Protein AF-A0A7S1QHG5-F1 (afdb_monomer_lite)

Organism: Alexandrium catenella (NCBI:txid2925)

Sequence (176 aa):
MSAEYAVRVNDQLKAVELNLNPLKVGRNPQHGAHMRAFWASTASFFLAFVGWFALAPIAVDVATSIDICENQMYPQAANPTRKAYLKYKTADTKTPYCTYGKDNDDSPTDCKDSTDPSDVALPTYSKYNATILPGCVCTPGTHCSSTIIYSSIGSVAVTIFVRVALGTLLERFGPV

Structure (mmCIF, N/CA/C/O backbone):
data_AF-A0A7S1QHG5-F1
#
_entry.id   AF-A0A7S1QHG5-F1
#
loop_
_atom_site.group_PDB
_atom_site.id
_atom_site.type_symbol
_atom_site.label_atom_id
_atom_site.label_alt_id
_atom_site.label_comp_id
_atom_site.label_asym_id
_atom_site.label_entity_id
_atom_site.label_seq_id
_atom_site.pdbx_PDB_ins_code
_atom_site.Cartn_x
_atom_site.Cartn_y
_atom_site.Cartn_z
_atom_site.occupancy
_atom_site.B_iso_or_equiv
_atom_site.auth_seq_id
_atom_site.auth_comp_id
_atom_site.auth_asym_id
_atom_site.auth_atom_id
_atom_site.pdbx_PDB_model_num
ATOM 1 N N . MET A 1 1 ? 26.955 7.458 -50.448 1.00 35.00 1 MET A N 1
ATOM 2 C CA . MET A 1 1 ? 26.104 6.608 -49.592 1.00 35.00 1 MET A CA 1
ATOM 3 C C . MET A 1 1 ? 25.104 7.551 -48.933 1.00 35.00 1 MET A C 1
ATOM 5 O O . MET A 1 1 ? 25.478 8.241 -47.997 1.00 35.00 1 MET A O 1
ATOM 9 N N . SER A 1 2 ? 23.924 7.742 -49.536 1.00 38.72 2 SER A N 1
ATOM 10 C CA . SER A 1 2 ? 22.917 8.675 -49.001 1.00 38.72 2 SER A CA 1
ATOM 11 C C . SER A 1 2 ? 22.367 8.114 -47.697 1.00 38.72 2 SER A C 1
ATOM 13 O O . SER A 1 2 ? 21.900 6.980 -47.683 1.00 38.72 2 SER A O 1
ATOM 15 N N . ALA A 1 3 ? 22.450 8.888 -46.617 1.00 52.03 3 ALA A N 1
ATOM 16 C CA . ALA A 1 3 ? 21.849 8.528 -45.341 1.00 52.03 3 ALA A CA 1
ATOM 17 C C . ALA A 1 3 ? 20.318 8.569 -45.484 1.00 52.03 3 ALA A C 1
ATOM 19 O O . ALA A 1 3 ? 19.730 9.638 -45.644 1.00 52.03 3 ALA A O 1
ATOM 20 N N . GLU A 1 4 ? 19.684 7.399 -45.492 1.00 62.25 4 GLU A N 1
ATOM 21 C CA . GLU A 1 4 ? 18.230 7.265 -45.559 1.00 62.25 4 GLU A CA 1
ATOM 22 C C . GLU A 1 4 ? 17.631 7.598 -44.186 1.00 62.25 4 GLU A C 1
ATOM 24 O O . GLU A 1 4 ? 17.732 6.823 -43.241 1.00 62.25 4 GLU A O 1
ATOM 29 N N . TYR A 1 5 ? 17.039 8.782 -44.048 1.00 61.94 5 TYR A N 1
ATOM 30 C CA . TYR A 1 5 ? 16.395 9.210 -42.809 1.00 61.94 5 TYR A CA 1
ATOM 31 C C . TYR A 1 5 ? 14.967 8.646 -42.703 1.00 61.94 5 TYR A C 1
ATOM 33 O O . TYR A 1 5 ? 14.213 8.625 -43.673 1.00 61.94 5 TYR A O 1
ATOM 41 N N . ALA A 1 6 ? 14.555 8.221 -41.503 1.00 61.94 6 ALA A N 1
ATOM 42 C CA . ALA A 1 6 ? 13.218 7.655 -41.270 1.00 61.94 6 ALA A CA 1
ATOM 43 C C . ALA A 1 6 ? 12.083 8.706 -41.241 1.00 61.94 6 ALA A C 1
ATOM 45 O O . ALA A 1 6 ? 10.907 8.343 -41.260 1.00 61.94 6 ALA A O 1
ATOM 46 N N . VAL A 1 7 ? 12.434 9.994 -41.154 1.00 68.56 7 VAL A N 1
ATOM 47 C CA . VAL A 1 7 ? 11.527 11.149 -41.041 1.00 68.56 7 VAL A CA 1
ATOM 48 C C . VAL A 1 7 ? 12.166 12.327 -41.775 1.00 68.56 7 VAL A C 1
ATOM 50 O O . VAL A 1 7 ? 13.366 12.539 -41.614 1.00 68.56 7 VAL A O 1
ATOM 53 N N . ARG A 1 8 ? 11.406 13.093 -42.564 1.00 67.38 8 ARG A N 1
ATOM 54 C CA . ARG A 1 8 ? 11.866 14.289 -43.283 1.00 67.38 8 ARG A CA 1
ATOM 55 C C . ARG A 1 8 ? 12.611 15.215 -42.333 1.00 67.38 8 ARG A C 1
ATOM 57 O O . ARG A 1 8 ? 12.106 15.598 -41.274 1.00 67.38 8 ARG A O 1
ATOM 64 N N . VAL A 1 9 ? 13.805 15.592 -42.764 1.00 72.56 9 VAL A N 1
ATOM 65 C CA . VAL A 1 9 ? 14.680 16.537 -42.077 1.00 72.56 9 VAL A CA 1
ATOM 66 C C . VAL A 1 9 ? 14.787 17.836 -42.873 1.00 72.56 9 VAL A C 1
ATOM 68 O O . VAL A 1 9 ? 14.623 17.835 -44.092 1.00 72.56 9 VAL A O 1
ATOM 71 N N . ASN A 1 10 ? 15.024 18.949 -42.181 1.00 77.44 10 ASN A N 1
ATOM 72 C CA . ASN A 1 10 ? 15.374 20.223 -42.810 1.00 77.44 10 ASN A CA 1
ATOM 73 C C . ASN A 1 10 ? 16.873 20.282 -43.169 1.00 77.44 10 ASN A C 1
ATOM 75 O O . ASN A 1 10 ? 17.640 19.378 -42.835 1.00 77.44 10 ASN A O 1
ATOM 79 N N . ASP A 1 11 ? 17.305 21.396 -43.764 1.00 77.50 11 ASP A N 1
ATOM 80 C CA . ASP A 1 11 ? 18.709 21.646 -44.136 1.00 77.50 11 ASP A CA 1
ATOM 81 C C . ASP A 1 11 ? 19.682 21.657 -42.935 1.00 77.50 11 ASP A C 1
ATOM 83 O O . ASP A 1 11 ? 20.895 21.591 -43.107 1.00 77.50 11 ASP A O 1
ATOM 87 N N . GLN A 1 12 ? 19.160 21.709 -41.703 1.00 73.81 12 GLN A N 1
ATOM 88 C CA . GLN A 1 12 ? 19.917 21.618 -40.448 1.00 73.81 12 GLN A CA 1
ATOM 89 C C . GLN A 1 12 ? 19.860 20.220 -39.805 1.00 73.81 12 GLN A C 1
ATOM 91 O O . GLN A 1 12 ? 20.190 20.084 -38.627 1.00 73.81 12 GLN A O 1
ATOM 96 N N . LEU A 1 13 ? 19.414 19.193 -40.538 1.00 64.50 13 LEU A N 1
ATOM 97 C CA . LEU A 1 13 ? 19.258 17.813 -40.056 1.00 64.50 13 LEU A CA 1
ATOM 98 C C . LEU A 1 13 ? 18.264 17.657 -38.886 1.00 64.50 13 LEU A C 1
ATOM 100 O O . LEU A 1 13 ? 18.315 16.677 -38.144 1.00 64.50 13 LEU A O 1
ATOM 104 N N . LYS A 1 14 ? 17.332 18.601 -38.711 1.00 62.69 14 LYS A N 1
ATOM 105 C CA . LYS A 1 14 ? 16.267 18.518 -37.700 1.00 62.69 14 LYS A CA 1
ATOM 106 C C . LYS A 1 14 ? 15.001 17.925 -38.300 1.00 62.69 14 LYS A C 1
ATOM 108 O O . LYS A 1 14 ? 14.604 18.308 -39.398 1.00 62.69 14 LYS A O 1
ATOM 113 N N . ALA A 1 15 ? 14.346 17.032 -37.561 1.00 66.19 15 ALA A N 1
ATOM 114 C CA . ALA A 1 15 ? 13.070 16.452 -37.965 1.00 66.19 15 ALA A CA 1
ATOM 115 C C . ALA A 1 15 ? 11.990 17.542 -38.095 1.00 66.19 15 ALA A C 1
ATOM 117 O O . ALA A 1 15 ? 11.780 18.326 -37.169 1.00 66.19 15 ALA A O 1
ATOM 118 N N . VAL A 1 16 ? 11.309 17.581 -39.242 1.00 70.81 16 VAL A N 1
ATOM 119 C CA . VAL A 1 16 ? 10.200 18.511 -39.540 1.00 70.81 16 VAL A CA 1
ATOM 120 C C . VAL A 1 16 ? 8.827 17.834 -39.505 1.00 70.81 16 VAL A C 1
ATOM 122 O O . VAL A 1 16 ? 7.810 18.498 -39.681 1.00 70.81 16 VAL A O 1
ATOM 125 N N . GLU A 1 17 ? 8.775 16.528 -39.231 1.00 68.69 17 GLU A N 1
ATOM 126 C CA . GLU A 1 17 ? 7.532 15.768 -39.063 1.00 68.69 17 GLU A CA 1
ATOM 127 C C . GLU A 1 17 ? 7.469 15.128 -37.676 1.00 68.69 17 GLU A C 1
ATOM 129 O O . GLU A 1 17 ? 8.418 14.477 -37.236 1.00 68.69 17 GLU A O 1
ATOM 134 N N . LEU A 1 18 ? 6.317 15.244 -37.012 1.00 59.81 18 LEU A N 1
ATOM 135 C CA . LEU A 1 18 ? 6.022 14.491 -35.796 1.00 59.81 18 LEU A CA 1
ATOM 136 C C . LEU A 1 18 ? 5.211 13.242 -36.164 1.00 59.81 18 LEU A C 1
ATOM 138 O O . LEU A 1 18 ? 3.982 13.264 -36.184 1.00 59.81 18 LEU A O 1
ATOM 142 N N . ASN A 1 19 ? 5.895 12.145 -36.489 1.00 61.47 19 ASN A N 1
ATOM 143 C CA . ASN A 1 19 ? 5.238 10.871 -36.771 1.00 61.47 19 ASN A CA 1
ATOM 144 C C . ASN A 1 19 ? 5.214 9.995 -35.511 1.00 61.47 19 ASN A C 1
ATOM 146 O O . ASN A 1 19 ? 6.220 9.400 -35.136 1.00 61.47 19 ASN A O 1
ATOM 150 N N . LEU A 1 20 ? 4.051 9.919 -34.863 1.00 63.19 20 LEU A N 1
ATOM 151 C CA . LEU A 1 20 ? 3.848 9.162 -33.623 1.00 63.19 20 LEU A CA 1
AT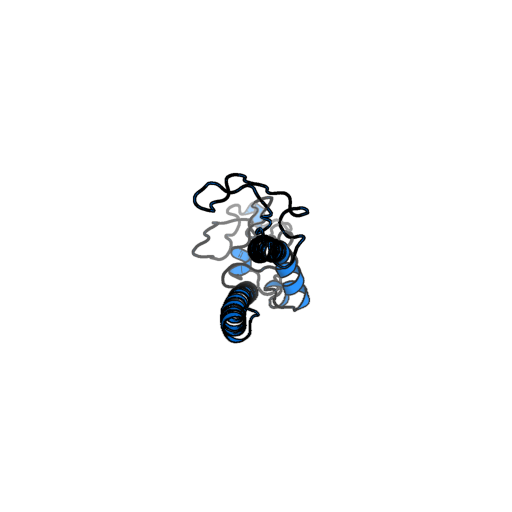OM 152 C C . LEU A 1 20 ? 3.523 7.678 -33.856 1.00 63.19 20 LEU A C 1
ATOM 154 O O . LEU A 1 20 ? 3.238 6.965 -32.900 1.00 63.19 20 LEU A O 1
ATOM 158 N N . ASN A 1 21 ? 3.520 7.191 -35.102 1.00 61.91 21 ASN A N 1
ATOM 159 C CA . ASN A 1 21 ? 3.123 5.815 -35.388 1.00 61.91 21 ASN A CA 1
ATOM 160 C C . ASN A 1 21 ? 4.244 4.818 -34.999 1.00 61.91 21 ASN A C 1
ATOM 162 O O . ASN A 1 21 ? 5.283 4.779 -35.678 1.00 61.91 21 ASN A O 1
ATOM 166 N N . PRO A 1 22 ? 4.040 3.971 -33.968 1.00 56.91 22 PRO A N 1
ATOM 167 C CA . PRO A 1 22 ? 5.075 3.081 -33.431 1.00 56.91 22 PRO A CA 1
ATOM 168 C C . PRO A 1 22 ? 5.526 1.998 -34.426 1.00 56.91 22 PRO A C 1
ATOM 170 O O . PRO A 1 22 ? 6.619 1.455 -34.290 1.00 56.91 22 PRO A O 1
ATOM 173 N N . LEU A 1 23 ? 4.726 1.700 -35.460 1.00 57.84 23 LEU A N 1
ATOM 174 C CA . LEU A 1 23 ? 5.074 0.720 -36.498 1.00 57.84 23 LEU A CA 1
ATOM 175 C C . LEU A 1 23 ? 6.077 1.245 -37.541 1.00 57.84 23 LEU A C 1
ATOM 177 O O . LEU A 1 23 ? 6.742 0.447 -38.203 1.00 57.84 23 LEU A O 1
ATOM 181 N N . LYS A 1 24 ? 6.163 2.568 -37.732 1.00 60.47 24 LYS A N 1
ATOM 182 C CA . LYS A 1 24 ? 7.084 3.198 -38.698 1.00 60.47 24 LYS A CA 1
ATOM 183 C C . LYS A 1 24 ? 8.349 3.710 -38.018 1.00 60.47 24 LYS A C 1
ATOM 185 O O . LYS A 1 24 ? 9.445 3.478 -38.523 1.00 60.47 24 LYS A O 1
ATOM 190 N N . VAL A 1 25 ? 8.213 4.354 -36.860 1.00 55.62 25 VAL A N 1
ATOM 191 C CA . VAL A 1 25 ? 9.333 4.958 -36.132 1.00 55.62 25 VAL A CA 1
ATOM 192 C C . VAL A 1 25 ? 9.779 4.008 -35.016 1.00 55.62 25 VAL A C 1
ATOM 194 O O . VAL A 1 25 ? 9.289 4.056 -33.895 1.00 55.62 25 VAL A O 1
ATOM 197 N N . GLY A 1 26 ? 10.678 3.081 -35.355 1.00 54.34 26 GLY A N 1
ATOM 198 C CA . GLY A 1 26 ? 11.139 2.017 -34.446 1.00 54.34 26 GLY A CA 1
ATOM 199 C C . GLY A 1 26 ? 11.447 0.679 -35.129 1.00 54.34 26 GLY A C 1
ATOM 200 O O . GLY A 1 26 ? 12.104 -0.171 -34.533 1.00 54.34 26 GLY A O 1
ATOM 201 N N . ARG A 1 27 ? 11.012 0.509 -36.387 1.00 58.50 27 ARG A N 1
ATOM 202 C CA . ARG A 1 27 ? 11.130 -0.736 -37.167 1.00 58.50 27 ARG A CA 1
ATOM 203 C C . ARG A 1 27 ? 12.570 -1.118 -37.534 1.00 58.50 27 ARG A C 1
ATOM 205 O O . ARG A 1 27 ? 12.877 -2.304 -37.573 1.00 58.50 27 ARG A O 1
ATOM 212 N N . ASN A 1 28 ? 13.446 -0.139 -37.776 1.00 59.75 28 ASN A N 1
ATOM 213 C CA . ASN A 1 28 ? 14.846 -0.389 -38.130 1.00 59.75 28 ASN A CA 1
ATOM 214 C C . ASN A 1 28 ? 15.770 -0.163 -36.917 1.00 59.75 28 ASN A C 1
ATOM 216 O O . ASN A 1 28 ? 15.708 0.912 -36.312 1.00 59.75 28 ASN A O 1
ATOM 220 N N . PRO A 1 29 ? 16.670 -1.113 -36.584 1.00 58.25 29 PRO A N 1
ATOM 221 C CA . PRO A 1 29 ? 17.549 -1.014 -35.416 1.00 58.25 29 PRO A CA 1
ATOM 222 C C . PRO A 1 29 ? 18.498 0.193 -35.469 1.00 58.25 29 PRO A C 1
ATOM 224 O O . PRO A 1 29 ? 18.824 0.738 -34.423 1.00 58.25 29 PRO A O 1
ATOM 227 N N . GLN A 1 30 ? 18.864 0.660 -36.668 1.00 58.31 30 GLN A N 1
ATOM 228 C CA . GLN A 1 30 ? 19.762 1.806 -36.862 1.00 58.31 30 GLN A CA 1
ATOM 229 C C . GLN A 1 30 ? 19.085 3.184 -36.740 1.00 58.31 30 GLN A C 1
ATOM 231 O O . GLN A 1 30 ? 19.753 4.158 -36.425 1.00 58.31 30 GLN A O 1
ATOM 236 N N . HIS A 1 31 ? 17.767 3.287 -36.960 1.00 56.91 31 HIS A N 1
ATOM 237 C CA . HIS A 1 31 ? 17.065 4.582 -37.065 1.00 56.91 31 HIS A CA 1
ATOM 238 C C . HIS A 1 31 ? 16.019 4.808 -35.959 1.00 56.91 31 HIS A C 1
ATOM 240 O O . HIS A 1 31 ? 15.367 5.848 -35.918 1.00 56.91 31 HIS A O 1
ATOM 246 N N . GLY A 1 32 ? 15.819 3.824 -35.074 1.00 58.84 32 GLY A N 1
ATOM 247 C CA . GLY A 1 32 ? 14.717 3.803 -34.108 1.00 58.84 32 GLY A CA 1
ATOM 248 C C . GLY A 1 32 ? 15.122 3.663 -32.642 1.00 58.84 32 GLY A C 1
ATOM 249 O O . GLY A 1 32 ? 14.232 3.522 -31.806 1.00 58.84 32 GLY A O 1
ATOM 250 N N . ALA A 1 33 ? 16.417 3.675 -32.305 1.00 62.09 33 ALA A N 1
ATOM 251 C CA . ALA A 1 33 ? 16.891 3.415 -30.941 1.00 62.09 33 ALA A CA 1
ATOM 252 C C . ALA A 1 33 ? 16.267 4.371 -29.903 1.00 62.09 33 ALA A C 1
ATOM 254 O O . ALA A 1 33 ? 15.694 3.919 -28.912 1.00 62.09 33 ALA A O 1
ATOM 255 N N . HIS A 1 34 ? 16.260 5.678 -30.183 1.00 65.69 34 HIS A N 1
ATOM 256 C CA . HIS A 1 34 ? 15.668 6.683 -29.290 1.00 65.69 34 HIS A CA 1
ATOM 257 C C . HIS A 1 34 ? 14.142 6.567 -29.162 1.00 65.69 34 HIS A C 1
ATOM 259 O O . HIS A 1 34 ? 13.598 6.736 -28.074 1.00 65.69 34 HIS A O 1
ATOM 265 N N . MET A 1 35 ? 13.439 6.223 -30.245 1.00 66.88 35 MET A N 1
ATOM 266 C CA . MET A 1 35 ? 11.984 6.037 -30.218 1.00 66.88 35 MET A CA 1
ATOM 267 C C . MET A 1 35 ? 11.574 4.743 -29.507 1.00 66.88 35 MET A C 1
ATOM 269 O O . MET A 1 35 ? 10.594 4.743 -28.768 1.00 66.88 35 MET A O 1
ATOM 273 N N . ARG A 1 36 ? 12.360 3.664 -29.616 1.00 67.75 36 ARG A N 1
ATOM 274 C CA . ARG A 1 36 ? 12.167 2.446 -28.809 1.00 67.75 36 ARG A CA 1
ATOM 275 C C . ARG A 1 36 ? 12.390 2.716 -27.324 1.00 67.75 36 ARG A C 1
ATOM 277 O O . ARG A 1 36 ? 11.597 2.249 -26.513 1.00 67.75 36 ARG A O 1
ATOM 284 N N . ALA A 1 37 ? 13.421 3.486 -26.976 1.00 71.19 37 ALA A N 1
ATOM 285 C CA . ALA A 1 37 ? 13.673 3.896 -25.596 1.00 71.19 37 ALA A CA 1
ATOM 286 C C . ALA A 1 37 ? 12.533 4.765 -25.038 1.00 71.19 37 ALA A C 1
ATOM 288 O O . ALA A 1 37 ? 12.094 4.545 -23.912 1.00 71.19 37 ALA A O 1
ATOM 289 N N . PHE A 1 38 ? 11.998 5.693 -25.840 1.00 78.06 38 PHE A N 1
ATOM 290 C CA . PHE A 1 38 ? 10.831 6.496 -25.474 1.00 78.06 38 PHE A CA 1
ATOM 291 C C . PHE A 1 38 ? 9.601 5.620 -25.202 1.00 78.06 38 PHE A C 1
ATOM 293 O O . PHE A 1 38 ? 9.057 5.670 -24.102 1.00 78.06 38 PHE A O 1
ATOM 300 N N . TRP A 1 39 ? 9.214 4.748 -26.141 1.00 72.62 39 TRP A N 1
ATOM 301 C CA . TRP A 1 39 ? 8.051 3.868 -25.970 1.00 72.62 39 TRP A CA 1
ATOM 302 C C . TRP A 1 39 ? 8.222 2.860 -24.827 1.00 72.62 39 TRP A C 1
ATOM 304 O O . TRP A 1 39 ? 7.269 2.615 -24.089 1.00 72.62 39 TRP A O 1
ATOM 314 N N . ALA A 1 40 ? 9.427 2.316 -24.631 1.00 77.25 40 ALA A N 1
ATOM 315 C CA . ALA A 1 40 ? 9.734 1.455 -23.491 1.00 77.25 40 ALA A CA 1
ATOM 316 C C . ALA A 1 40 ? 9.617 2.214 -22.158 1.00 77.25 40 ALA A C 1
ATOM 318 O O . ALA A 1 40 ? 9.034 1.697 -21.205 1.00 77.25 40 ALA A O 1
ATOM 319 N N . SER A 1 41 ? 10.101 3.458 -22.101 1.00 79.00 41 SER A N 1
ATOM 320 C CA . SER A 1 41 ? 9.961 4.328 -20.929 1.00 79.00 41 SER A CA 1
A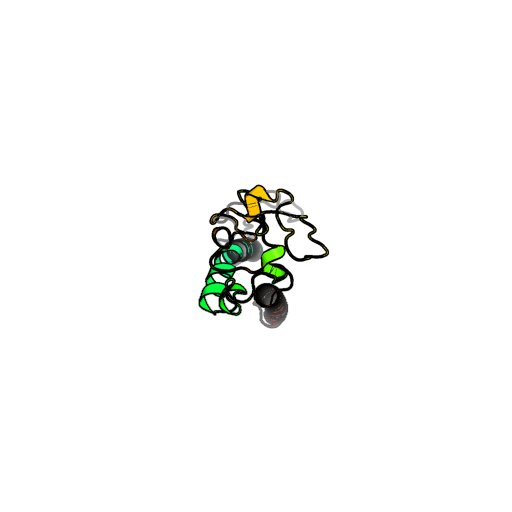TOM 321 C C . SER A 1 41 ? 8.489 4.630 -20.631 1.00 79.00 41 SER A C 1
ATOM 323 O O . SER A 1 41 ? 8.028 4.397 -19.512 1.00 79.00 41 SER A O 1
ATOM 325 N N . THR A 1 42 ? 7.712 5.036 -21.638 1.00 77.94 42 THR A N 1
ATOM 326 C CA . THR A 1 42 ? 6.273 5.301 -21.506 1.00 77.94 42 THR A CA 1
ATOM 327 C C . THR A 1 42 ? 5.509 4.064 -21.035 1.00 77.94 42 THR A C 1
ATOM 329 O O . THR A 1 42 ? 4.744 4.150 -20.077 1.00 77.94 42 THR A O 1
ATOM 332 N N . ALA A 1 43 ? 5.754 2.894 -21.632 1.00 80.94 43 ALA A N 1
ATOM 333 C CA . ALA A 1 43 ? 5.133 1.643 -21.199 1.00 80.94 43 ALA A CA 1
ATOM 334 C C . ALA A 1 43 ? 5.504 1.293 -19.746 1.00 80.94 43 ALA A C 1
ATOM 336 O O . ALA A 1 43 ? 4.632 0.926 -18.960 1.00 80.94 43 ALA A O 1
ATOM 337 N N . SER A 1 44 ? 6.772 1.472 -19.358 1.00 82.75 44 SER A N 1
ATOM 338 C CA . SER A 1 44 ? 7.224 1.218 -17.984 1.00 82.75 44 SER A CA 1
ATOM 339 C C . SER A 1 44 ? 6.563 2.144 -16.956 1.00 82.75 44 SER A C 1
ATOM 341 O O . SER A 1 44 ? 6.227 1.705 -15.857 1.00 82.75 44 SER A O 1
ATOM 343 N N . PHE A 1 45 ? 6.317 3.406 -17.320 1.00 79.81 45 PHE A N 1
ATOM 344 C CA . PHE A 1 45 ? 5.620 4.369 -16.474 1.00 79.81 45 PHE A CA 1
ATOM 345 C C . PHE A 1 45 ? 4.166 3.949 -16.234 1.00 79.81 45 PHE A C 1
ATOM 347 O O . PHE A 1 45 ? 3.723 3.905 -15.088 1.00 79.81 45 PHE A O 1
ATOM 354 N N . PHE A 1 46 ? 3.443 3.557 -17.286 1.00 81.19 46 PHE A 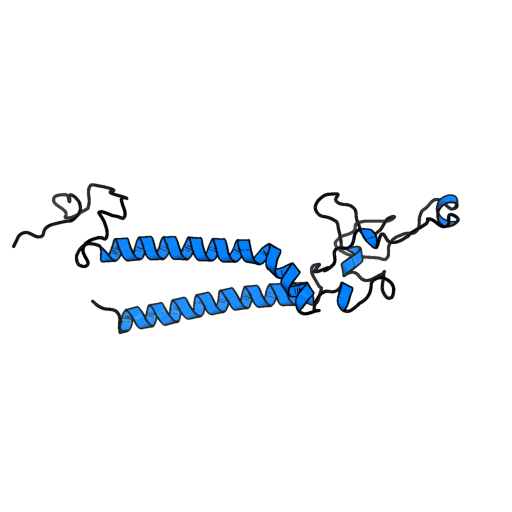N 1
ATOM 355 C CA . PHE A 1 46 ? 2.053 3.116 -17.147 1.00 81.19 46 PHE A CA 1
ATOM 356 C C . PHE A 1 46 ? 1.918 1.787 -16.397 1.00 81.19 46 PHE A C 1
ATOM 358 O O . PHE A 1 46 ? 1.014 1.656 -15.576 1.00 81.19 46 PHE A O 1
ATOM 365 N N . LEU A 1 47 ? 2.832 0.832 -16.592 1.00 82.44 47 LEU A N 1
ATOM 366 C CA . LEU A 1 47 ? 2.830 -0.420 -15.825 1.00 82.44 47 LEU A CA 1
ATOM 367 C C . LEU A 1 47 ? 3.073 -0.184 -14.329 1.00 82.44 47 LEU A C 1
ATOM 369 O O . LEU A 1 47 ? 2.416 -0.810 -13.499 1.00 82.44 47 LEU A O 1
ATOM 373 N N . ALA A 1 48 ? 3.959 0.750 -13.974 1.00 80.69 48 ALA A N 1
ATOM 374 C CA . ALA A 1 48 ? 4.172 1.132 -12.581 1.00 80.69 48 ALA A CA 1
ATOM 375 C C . ALA A 1 48 ? 2.921 1.786 -11.965 1.00 80.69 48 ALA A C 1
ATOM 377 O O . ALA A 1 48 ? 2.557 1.467 -10.834 1.00 80.69 48 ALA A O 1
ATOM 378 N N . PHE A 1 49 ? 2.229 2.647 -12.718 1.00 79.56 49 PHE A N 1
ATOM 379 C CA . PHE A 1 49 ? 0.971 3.261 -12.281 1.00 79.56 49 PHE A CA 1
ATOM 380 C C . PHE A 1 49 ? -0.138 2.224 -12.077 1.00 79.56 49 PHE A C 1
ATOM 382 O O . PHE A 1 49 ? -0.797 2.233 -11.039 1.00 79.56 49 PHE A O 1
ATOM 389 N N . VAL A 1 50 ? -0.316 1.294 -13.020 1.00 82.56 50 VAL A N 1
ATOM 390 C CA . VAL A 1 50 ? -1.294 0.201 -12.886 1.00 82.56 50 VAL A CA 1
ATOM 391 C C . VAL A 1 50 ? -0.969 -0.667 -11.673 1.00 82.56 50 VAL A C 1
ATOM 393 O O . VAL A 1 50 ? -1.869 -0.975 -10.900 1.00 82.56 50 VAL A O 1
ATOM 396 N N . GLY A 1 51 ? 0.306 -1.003 -11.459 1.00 78.25 51 GLY A N 1
ATOM 397 C CA . GLY A 1 51 ? 0.742 -1.751 -10.280 1.00 78.25 51 GLY A CA 1
ATOM 398 C C . GLY A 1 51 ? 0.406 -1.035 -8.971 1.00 78.25 51 GLY A C 1
ATOM 399 O O . GLY A 1 51 ? -0.119 -1.662 -8.057 1.00 78.25 51 GLY A O 1
ATOM 400 N N . TRP A 1 52 ? 0.631 0.281 -8.897 1.00 78.56 52 TRP A N 1
ATOM 401 C CA . TRP A 1 52 ? 0.303 1.081 -7.713 1.00 78.56 52 TRP A CA 1
ATOM 402 C C . TRP A 1 52 ? -1.202 1.096 -7.417 1.00 78.56 52 TRP A C 1
ATOM 404 O O . TRP A 1 52 ? -1.612 0.872 -6.279 1.00 78.56 52 TRP A O 1
ATOM 414 N N . PHE A 1 53 ? -2.036 1.325 -8.437 1.00 79.62 53 PHE A N 1
ATOM 415 C CA . PHE A 1 53 ? -3.491 1.355 -8.265 1.00 79.62 53 PHE A CA 1
ATOM 416 C C . PHE A 1 53 ? -4.090 -0.029 -7.995 1.00 79.62 53 PHE A C 1
ATOM 418 O O . PHE A 1 53 ? -5.032 -0.134 -7.214 1.00 79.62 53 PHE A O 1
ATOM 425 N N . ALA A 1 54 ? -3.528 -1.091 -8.575 1.00 81.50 54 ALA A N 1
ATOM 426 C CA . ALA A 1 54 ? -3.942 -2.463 -8.289 1.00 81.50 54 ALA A CA 1
ATOM 427 C C . ALA A 1 54 ? -3.583 -2.893 -6.856 1.00 81.50 54 ALA A C 1
ATOM 429 O O . ALA A 1 54 ? -4.305 -3.688 -6.258 1.00 81.50 54 ALA A O 1
ATOM 430 N N . LEU A 1 55 ? -2.500 -2.350 -6.284 1.00 74.69 55 LEU A N 1
ATOM 431 C CA . LEU A 1 55 ? -2.052 -2.718 -4.941 1.00 74.69 55 LEU A CA 1
ATOM 432 C C . LEU A 1 55 ? -2.977 -2.203 -3.831 1.00 74.69 55 LEU A C 1
ATOM 434 O O . LEU A 1 55 ? -3.059 -2.833 -2.782 1.00 74.69 55 LEU A O 1
ATOM 438 N N . ALA A 1 56 ? -3.660 -1.073 -4.038 1.00 76.31 56 ALA A N 1
ATOM 439 C CA . ALA A 1 56 ? -4.462 -0.425 -2.998 1.00 76.31 56 ALA A CA 1
ATOM 440 C C . ALA A 1 56 ? -5.593 -1.315 -2.433 1.00 76.31 56 ALA A C 1
ATOM 442 O O . ALA A 1 56 ? -5.638 -1.477 -1.213 1.00 76.31 56 ALA A O 1
ATOM 443 N N . PRO A 1 57 ? -6.472 -1.931 -3.252 1.00 75.75 57 PRO A N 1
ATOM 444 C CA . PRO A 1 57 ? -7.479 -2.859 -2.732 1.00 75.75 57 PRO A CA 1
ATOM 445 C C . PRO A 1 57 ? -6.871 -4.194 -2.269 1.00 75.75 57 PRO A C 1
ATOM 447 O O . PRO A 1 57 ? -7.263 -4.713 -1.228 1.00 75.75 57 PRO A O 1
ATOM 450 N N . ILE A 1 58 ? -5.864 -4.718 -2.982 1.00 82.38 58 ILE A N 1
ATOM 451 C CA . ILE A 1 58 ? -5.236 -6.015 -2.665 1.00 82.38 58 ILE A CA 1
ATOM 452 C C . ILE A 1 58 ? -4.509 -5.985 -1.314 1.00 82.38 58 ILE A C 1
ATOM 454 O O . ILE A 1 58 ? -4.460 -6.997 -0.619 1.00 82.38 58 ILE A O 1
ATOM 458 N N . ALA A 1 59 ? -3.957 -4.840 -0.907 1.00 80.50 59 ALA A N 1
ATOM 459 C CA . ALA A 1 59 ? -3.229 -4.720 0.354 1.00 80.50 59 ALA A CA 1
ATOM 460 C C . ALA A 1 59 ? -4.086 -5.088 1.578 1.00 80.50 59 ALA A C 1
ATOM 462 O O . ALA A 1 59 ? -3.555 -5.637 2.543 1.00 80.50 59 ALA A O 1
ATOM 463 N N . VAL A 1 60 ? -5.397 -4.829 1.536 1.00 79.81 60 VAL A N 1
ATOM 464 C CA . VAL A 1 60 ? -6.321 -5.154 2.636 1.00 79.81 60 VAL A CA 1
ATOM 465 C C . VAL A 1 60 ? -6.626 -6.654 2.678 1.00 79.81 60 VAL A C 1
ATOM 467 O O . VAL A 1 60 ? -6.611 -7.255 3.754 1.00 79.81 60 VAL A O 1
ATOM 470 N N . ASP A 1 61 ? -6.814 -7.289 1.520 1.00 84.12 61 ASP A N 1
ATOM 471 C CA . ASP A 1 61 ? -7.007 -8.743 1.437 1.00 84.12 61 ASP A CA 1
ATOM 472 C C . ASP A 1 61 ? -5.748 -9.497 1.878 1.00 84.12 61 ASP A C 1
ATOM 474 O O . ASP A 1 61 ? -5.818 -10.446 2.661 1.00 84.12 61 ASP A O 1
ATOM 478 N N . VAL A 1 62 ? -4.571 -9.028 1.449 1.00 83.44 62 VAL A N 1
ATOM 479 C CA . VAL A 1 62 ? -3.289 -9.591 1.884 1.00 83.44 62 VAL A CA 1
ATOM 480 C C . VAL A 1 62 ? -3.131 -9.438 3.391 1.00 83.44 62 VAL A C 1
ATOM 482 O O . VAL A 1 62 ? -2.810 -10.426 4.045 1.00 83.44 62 VAL A O 1
ATOM 485 N N . ALA A 1 63 ? -3.417 -8.259 3.956 1.00 83.81 63 ALA A N 1
ATOM 486 C CA . ALA A 1 63 ? -3.357 -8.031 5.401 1.00 83.81 63 ALA A CA 1
ATOM 487 C C . ALA A 1 63 ? -4.253 -9.002 6.189 1.00 83.81 63 ALA A C 1
ATOM 489 O O . ALA A 1 63 ? -3.844 -9.490 7.243 1.00 83.81 63 ALA A O 1
ATOM 490 N N . THR A 1 64 ? -5.430 -9.323 5.644 1.00 83.94 64 THR A N 1
ATOM 491 C CA . THR A 1 64 ? -6.364 -10.302 6.223 1.00 83.94 64 THR A CA 1
ATOM 492 C C . THR A 1 64 ? -5.804 -11.723 6.168 1.00 83.94 64 THR A C 1
ATOM 494 O O . THR A 1 64 ? -5.959 -12.484 7.116 1.00 83.94 64 THR A O 1
ATOM 497 N N . SER A 1 65 ? -5.122 -12.083 5.077 1.00 85.44 65 SER A N 1
ATOM 498 C CA . SER A 1 65 ? -4.549 -13.425 4.887 1.00 85.44 65 SER A CA 1
ATOM 499 C C . SER A 1 65 ? -3.297 -13.714 5.723 1.00 85.44 65 SER A C 1
ATOM 501 O O . SER A 1 65 ? -2.976 -14.875 5.954 1.00 85.44 65 SER A O 1
ATOM 503 N N . ILE A 1 66 ? -2.582 -12.673 6.157 1.00 85.00 66 ILE A N 1
ATOM 504 C CA . ILE A 1 66 ? -1.359 -12.783 6.973 1.00 85.00 66 ILE A CA 1
ATOM 505 C C . ILE A 1 66 ? -1.614 -12.493 8.460 1.00 85.00 66 ILE A C 1
ATOM 507 O O . ILE A 1 66 ? -0.662 -12.323 9.219 1.00 85.00 66 ILE A O 1
ATOM 511 N N . ASP A 1 67 ? -2.885 -12.402 8.863 1.00 83.75 67 ASP A N 1
ATOM 512 C CA . ASP A 1 67 ? -3.341 -12.172 10.238 1.00 83.75 67 ASP A CA 1
ATOM 513 C C . ASP A 1 67 ? -2.747 -10.921 10.920 1.00 83.75 67 ASP A C 1
ATOM 515 O O . ASP A 1 67 ? -2.598 -10.865 12.142 1.00 83.75 67 ASP A O 1
ATOM 519 N N . ILE A 1 68 ? -2.413 -9.877 10.149 1.00 83.31 68 ILE A N 1
ATOM 520 C CA . ILE A 1 68 ? -1.889 -8.610 10.702 1.00 83.31 68 ILE A CA 1
ATOM 521 C C . ILE A 1 68 ? -2.986 -7.589 11.004 1.00 83.31 68 ILE A C 1
ATOM 523 O O . ILE A 1 68 ? -2.682 -6.480 11.459 1.00 83.31 68 ILE A O 1
ATOM 527 N N . CYS A 1 69 ? -4.246 -7.919 10.712 1.00 84.88 69 CYS A N 1
ATOM 528 C CA . CYS A 1 69 ? -5.357 -7.007 10.916 1.00 84.88 69 CYS A CA 1
ATOM 529 C C . CYS A 1 69 ? -5.613 -6.777 12.402 1.00 84.88 69 CYS A C 1
ATOM 531 O O . CYS A 1 69 ? -5.600 -7.686 13.234 1.00 84.88 69 CYS A O 1
ATOM 533 N N . GLU A 1 70 ? -5.952 -5.533 12.717 1.00 82.56 70 GLU A N 1
ATOM 534 C CA . GLU A 1 70 ? -6.130 -5.071 14.089 1.00 82.56 70 GLU A CA 1
ATOM 535 C C . GLU A 1 70 ? -7.250 -5.851 14.8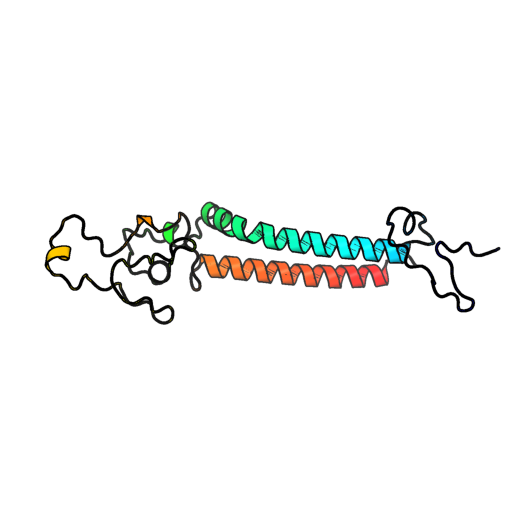14 1.00 82.56 70 GLU A C 1
ATOM 537 O O . GLU A 1 70 ? -7.096 -6.178 15.992 1.00 82.56 70 GLU A O 1
ATOM 542 N N . ASN A 1 71 ? -8.313 -6.224 14.078 1.00 79.56 71 ASN A N 1
ATOM 543 C CA . ASN A 1 71 ? -9.466 -7.016 14.543 1.00 79.56 71 ASN A CA 1
ATOM 544 C C . ASN A 1 71 ? -9.150 -8.506 14.770 1.00 79.56 71 ASN A C 1
ATOM 546 O O . ASN A 1 71 ? -9.730 -9.124 15.658 1.00 79.56 71 ASN A O 1
ATOM 550 N N . GLN A 1 72 ? -8.211 -9.080 14.009 1.00 80.38 72 GLN A N 1
ATOM 551 C CA . GLN A 1 72 ? -7.788 -10.477 14.180 1.00 80.38 72 GLN A CA 1
ATOM 552 C C . GLN A 1 72 ? -6.875 -10.634 15.400 1.00 80.38 72 GLN A C 1
ATOM 554 O O . GLN A 1 72 ? -7.037 -11.567 16.181 1.00 80.38 72 GLN A O 1
ATOM 559 N N . MET A 1 73 ? -5.961 -9.684 15.615 1.00 80.00 73 MET A N 1
ATOM 560 C CA . MET A 1 73 ? -5.095 -9.683 16.797 1.00 80.00 73 MET A CA 1
ATOM 561 C C . MET A 1 73 ? -5.853 -9.334 18.085 1.00 80.00 73 MET A C 1
ATOM 563 O O . MET A 1 73 ? -5.516 -9.836 19.156 1.00 80.00 73 MET A O 1
ATOM 567 N N . TYR A 1 74 ? -6.862 -8.459 18.005 1.00 79.06 74 TYR A N 1
ATOM 568 C CA . TYR A 1 74 ? -7.610 -7.995 19.172 1.00 79.06 74 TYR A CA 1
ATOM 569 C C . TYR A 1 74 ? -9.108 -8.037 18.881 1.00 79.06 74 TYR A C 1
ATOM 571 O O . TYR A 1 74 ? -9.658 -7.054 18.372 1.00 79.06 74 TYR A O 1
ATOM 579 N N . PRO A 1 75 ? -9.791 -9.137 19.236 1.00 77.50 75 PRO A N 1
ATOM 580 C CA . PRO A 1 75 ? -11.204 -9.281 18.943 1.00 77.50 75 PRO A CA 1
ATOM 581 C C . PRO A 1 75 ? -12.005 -8.160 19.608 1.00 77.50 75 PRO A C 1
ATOM 583 O O . PRO A 1 75 ? -11.873 -7.888 20.806 1.00 77.50 75 PRO A O 1
ATOM 586 N N . GLN A 1 76 ? -12.867 -7.529 18.815 1.00 69.62 76 GLN A N 1
ATOM 587 C CA . GLN A 1 76 ? -13.742 -6.424 19.219 1.00 69.62 76 GLN A CA 1
ATOM 588 C C . GLN A 1 76 ? -14.597 -6.715 20.467 1.00 69.62 76 GLN A C 1
ATOM 590 O O . GLN A 1 76 ? -14.868 -5.805 21.244 1.00 69.62 76 GLN A O 1
ATOM 595 N N . ALA A 1 77 ? -14.953 -7.983 20.709 1.00 69.38 77 ALA A N 1
ATOM 596 C CA . ALA A 1 77 ? -15.697 -8.403 21.900 1.00 69.38 77 ALA A CA 1
ATOM 597 C C . ALA A 1 77 ? -14.890 -8.271 23.206 1.00 69.38 77 ALA A C 1
ATOM 599 O O . ALA A 1 77 ? -15.465 -8.012 24.258 1.00 69.38 77 ALA A O 1
ATOM 600 N N . ALA A 1 78 ? -13.565 -8.438 23.145 1.00 71.31 78 ALA A N 1
ATOM 601 C CA . ALA A 1 78 ? -12.690 -8.347 24.312 1.00 71.31 78 ALA A CA 1
ATOM 602 C C . ALA A 1 78 ? -12.127 -6.931 24.519 1.00 71.31 78 ALA A C 1
ATOM 604 O O . ALA A 1 78 ? -11.818 -6.559 25.646 1.00 71.31 78 ALA A O 1
ATOM 605 N N . ASN A 1 79 ? -11.980 -6.141 23.446 1.00 67.88 79 ASN A N 1
ATOM 606 C CA . ASN A 1 79 ? -11.355 -4.814 23.493 1.00 67.88 79 ASN A CA 1
ATOM 607 C C . ASN A 1 79 ? -12.097 -3.779 22.617 1.00 67.88 79 ASN A C 1
ATOM 609 O O . ASN A 1 79 ? -11.552 -3.322 21.607 1.00 67.88 79 ASN A O 1
ATOM 613 N N . PRO A 1 80 ? -13.324 -3.369 22.990 1.00 68.75 80 PRO A N 1
ATOM 614 C CA . PRO A 1 80 ? -14.139 -2.460 22.180 1.00 68.75 80 PRO A CA 1
ATOM 615 C C . PRO A 1 80 ? -13.638 -1.005 22.184 1.00 68.75 80 PRO A C 1
ATOM 617 O O . PRO A 1 80 ? -13.935 -0.250 21.264 1.00 68.75 80 PRO A O 1
ATOM 620 N N . THR A 1 81 ? -12.838 -0.604 23.177 1.00 68.94 81 THR A N 1
ATOM 621 C CA . THR A 1 81 ? -12.363 0.781 23.384 1.00 68.94 81 THR A CA 1
ATOM 622 C C . THR A 1 81 ? -11.085 1.124 22.617 1.00 68.94 81 THR A C 1
ATOM 624 O O . THR A 1 81 ? -10.454 2.161 22.847 1.00 68.94 81 THR A O 1
ATOM 627 N N . ARG A 1 82 ? -10.643 0.254 21.704 1.00 72.50 82 ARG A N 1
ATOM 628 C CA . ARG A 1 82 ? -9.389 0.469 20.989 1.00 72.50 82 ARG A CA 1
ATOM 629 C C . ARG A 1 82 ? -9.505 1.668 20.052 1.00 72.50 82 ARG A C 1
ATOM 631 O O . ARG A 1 82 ? -10.408 1.752 19.224 1.00 72.50 82 ARG A O 1
ATOM 638 N N . LYS A 1 83 ? -8.508 2.554 20.108 1.00 73.00 83 LYS A N 1
ATOM 639 C CA . LYS A 1 83 ? -8.429 3.776 19.287 1.00 73.00 83 LYS A CA 1
ATOM 640 C C . LYS A 1 83 ? -8.606 3.522 17.784 1.00 73.00 83 LYS A C 1
ATOM 642 O O . LYS A 1 83 ? -9.154 4.370 17.092 1.00 73.00 83 LYS A O 1
ATOM 647 N N . ALA A 1 84 ? -8.166 2.364 17.291 1.00 72.56 84 ALA A N 1
ATOM 648 C CA . ALA A 1 84 ? -8.311 1.969 15.893 1.00 72.56 84 ALA A CA 1
ATOM 649 C C . ALA A 1 84 ? -9.773 1.781 15.456 1.00 72.56 84 ALA A C 1
ATOM 651 O O . ALA A 1 84 ? -10.113 2.154 14.334 1.00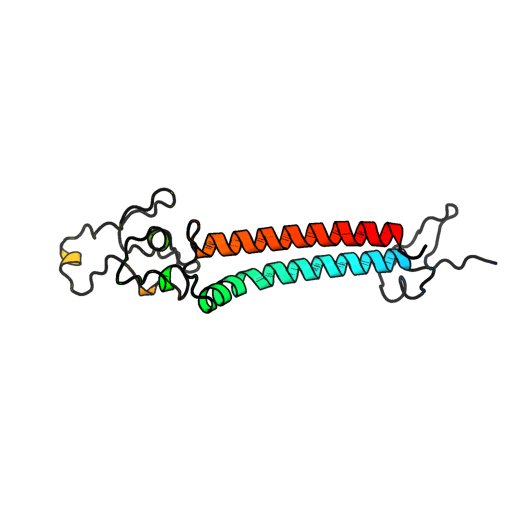 72.56 84 ALA A O 1
ATOM 652 N N . TYR A 1 85 ? -10.616 1.240 16.344 1.00 72.94 85 TYR A N 1
ATOM 653 C CA . TYR A 1 85 ? -12.050 1.041 16.114 1.00 72.94 85 TYR A CA 1
ATOM 654 C C . TYR A 1 85 ? -12.817 2.342 16.316 1.00 72.94 85 TYR A C 1
ATOM 656 O O . TYR A 1 85 ? -13.650 2.697 15.495 1.00 72.94 85 TYR A O 1
ATOM 664 N N . LEU A 1 86 ? -12.460 3.117 17.344 1.00 71.31 86 LEU A N 1
ATOM 665 C CA . LEU A 1 86 ? -13.076 4.420 17.625 1.00 71.31 86 LEU A CA 1
ATOM 666 C C . LEU A 1 86 ? -12.888 5.436 16.483 1.00 71.31 86 LEU A C 1
ATOM 668 O O . LEU A 1 86 ? -13.749 6.279 16.265 1.00 71.31 86 LEU A O 1
ATOM 672 N N . LYS A 1 87 ? -11.778 5.350 15.739 1.00 71.94 87 LYS A N 1
ATOM 673 C CA . LYS A 1 87 ? -11.516 6.177 14.549 1.00 71.94 87 LYS A CA 1
ATOM 674 C C . LYS A 1 87 ? -12.140 5.623 13.260 1.00 71.94 87 LYS A C 1
ATOM 676 O O . LYS A 1 87 ? -12.038 6.265 12.218 1.00 71.94 87 LYS A O 1
ATOM 681 N N . TYR A 1 88 ? -12.734 4.428 13.291 1.00 72.19 88 TYR A N 1
ATOM 682 C CA . TYR A 1 88 ? -13.273 3.800 12.090 1.00 72.19 88 TYR A CA 1
ATOM 683 C C . TYR A 1 88 ? -14.595 4.459 11.672 1.00 72.19 88 TYR A C 1
ATOM 685 O O . TYR A 1 88 ? -15.549 4.539 12.451 1.00 72.19 88 TYR A O 1
ATOM 693 N N . LYS A 1 89 ? -14.647 4.899 10.412 1.00 70.00 89 LYS A N 1
ATOM 694 C CA . LYS A 1 89 ? -15.838 5.417 9.734 1.00 70.00 89 LYS A CA 1
ATOM 695 C C . LYS A 1 89 ? -15.976 4.690 8.404 1.00 70.00 89 LYS A C 1
ATOM 697 O O . LYS A 1 89 ? -14.997 4.528 7.677 1.00 70.00 89 LYS A O 1
ATOM 702 N N . THR A 1 90 ? -17.191 4.265 8.083 1.00 68.56 90 THR A N 1
ATOM 703 C CA . THR A 1 90 ? -17.461 3.593 6.802 1.00 68.56 90 THR A CA 1
ATOM 704 C C . THR A 1 90 ? -17.342 4.595 5.660 1.00 68.56 90 THR A C 1
ATOM 706 O O . THR A 1 90 ? -17.871 5.699 5.769 1.00 68.56 90 THR A O 1
ATOM 709 N N . ALA A 1 91 ? -16.681 4.228 4.561 1.00 67.19 91 ALA A N 1
ATOM 710 C CA . ALA A 1 91 ? -16.501 5.128 3.420 1.00 67.19 91 ALA A CA 1
ATOM 711 C C . ALA A 1 91 ? -17.838 5.537 2.767 1.00 67.19 91 ALA A C 1
ATOM 713 O O . ALA A 1 91 ? -18.010 6.702 2.409 1.00 67.19 91 ALA A O 1
ATOM 714 N N . ASP A 1 92 ? -18.791 4.604 2.679 1.00 64.19 92 ASP A N 1
ATOM 715 C CA . ASP A 1 92 ? -20.042 4.789 1.932 1.00 64.19 92 ASP A CA 1
ATOM 716 C C . ASP A 1 92 ? -21.105 5.564 2.719 1.00 64.19 92 ASP A C 1
ATOM 718 O O . ASP A 1 92 ? -21.699 6.521 2.226 1.00 64.19 92 ASP A O 1
ATOM 722 N N . THR A 1 93 ? -21.335 5.173 3.972 1.00 65.75 93 THR A N 1
ATOM 723 C CA . THR A 1 93 ? -22.399 5.726 4.825 1.00 65.75 93 THR A CA 1
ATOM 724 C C . THR A 1 93 ? -21.894 6.748 5.839 1.00 65.75 93 THR A C 1
ATOM 726 O O . THR A 1 93 ? -22.707 7.379 6.512 1.00 65.75 93 THR A O 1
ATOM 729 N N . LYS A 1 94 ? -20.567 6.916 5.980 1.00 67.31 94 LYS A N 1
ATOM 730 C CA . LYS A 1 94 ? -19.910 7.740 7.018 1.00 67.31 94 LYS A CA 1
ATOM 731 C C . LYS A 1 94 ? -20.367 7.419 8.443 1.00 67.31 94 LYS A C 1
ATOM 733 O O . LYS A 1 94 ? -20.180 8.230 9.344 1.00 67.31 94 LYS A O 1
ATOM 738 N N . THR A 1 95 ? -20.943 6.238 8.657 1.00 69.31 95 THR A N 1
ATOM 739 C CA . THR A 1 95 ? -21.408 5.801 9.970 1.00 69.31 95 THR A CA 1
ATOM 740 C C . THR A 1 95 ? -20.198 5.456 10.841 1.00 69.31 95 THR A C 1
ATOM 742 O O . THR A 1 95 ? -19.394 4.603 10.430 1.00 69.31 95 THR A O 1
ATOM 745 N N . PRO A 1 96 ? -20.029 6.126 11.994 1.00 72.25 96 PRO A N 1
ATOM 746 C CA . PRO A 1 96 ? -18.947 5.840 12.923 1.00 72.25 96 PRO A CA 1
ATOM 747 C C . PRO A 1 96 ? -19.208 4.545 13.698 1.00 72.25 96 PRO A C 1
ATOM 749 O O . PRO A 1 96 ? -20.344 4.091 13.840 1.00 72.25 96 PRO A O 1
ATOM 752 N N . TYR A 1 97 ? -18.136 3.954 14.219 1.00 72.19 97 TYR A N 1
ATOM 753 C CA . TYR A 1 97 ? -18.210 2.789 15.106 1.00 72.19 97 TYR A CA 1
ATOM 754 C C . TYR A 1 97 ? -18.912 3.092 16.448 1.00 72.19 97 TYR A C 1
ATOM 756 O O . TYR A 1 97 ? -19.579 2.221 17.012 1.00 72.19 97 TYR A O 1
ATOM 764 N N . CYS A 1 98 ? -18.796 4.328 16.947 1.00 70.75 98 CYS A N 1
ATOM 765 C CA . CYS A 1 98 ? -19.557 4.813 18.099 1.00 70.75 98 CYS A CA 1
ATOM 766 C C . CYS A 1 98 ? -20.982 5.185 17.679 1.00 70.75 98 CYS A C 1
ATOM 768 O O . CYS A 1 98 ? -21.164 6.055 16.834 1.00 70.75 98 CYS A O 1
ATOM 770 N N . THR A 1 99 ? -21.994 4.584 18.303 1.00 65.31 99 THR A N 1
ATOM 771 C CA . THR A 1 99 ? -23.407 4.927 18.053 1.00 65.31 99 THR A CA 1
ATOM 772 C C . THR A 1 99 ? -23.799 6.269 18.676 1.00 65.31 99 THR A C 1
ATOM 774 O O . THR A 1 99 ? -24.638 6.976 18.122 1.00 65.31 99 THR A O 1
ATOM 777 N N . TYR A 1 100 ? -23.154 6.649 19.786 1.00 55.00 100 TYR A N 1
ATOM 778 C CA . TYR A 1 100 ? -23.403 7.892 20.519 1.00 55.00 100 TYR A CA 1
ATOM 779 C C . TYR A 1 100 ? -22.068 8.546 20.960 1.00 55.00 100 TYR A C 1
ATOM 781 O O . TYR A 1 100 ? -21.165 7.884 21.477 1.00 55.00 100 TYR A O 1
ATOM 789 N N . GLY A 1 101 ? -21.902 9.862 20.753 1.00 50.06 101 GLY A N 1
ATOM 790 C CA . GLY A 1 101 ? -20.715 10.632 21.189 1.00 50.06 101 GLY A CA 1
ATOM 791 C C . GLY A 1 101 ? -19.812 11.198 20.077 1.00 50.06 101 GLY A C 1
ATOM 792 O O . GLY A 1 101 ? -20.015 10.934 18.903 1.00 50.06 101 GLY A O 1
ATOM 793 N N . LYS A 1 102 ? -18.848 12.061 20.460 1.00 51.19 102 LYS A N 1
ATOM 794 C CA . LYS A 1 102 ? -18.079 12.939 19.545 1.00 51.19 102 LYS A CA 1
ATOM 795 C C . LYS A 1 102 ? -17.098 12.188 18.632 1.00 51.19 102 LYS A C 1
ATOM 797 O O . LYS A 1 102 ? -16.149 11.574 19.114 1.00 51.19 102 LYS A O 1
ATOM 802 N N . ASP A 1 103 ? -17.231 12.453 17.335 1.00 54.38 103 ASP A N 1
ATOM 803 C CA . ASP A 1 103 ? -16.288 12.151 16.252 1.00 54.38 103 ASP A CA 1
ATOM 804 C C . ASP A 1 103 ? -15.026 13.041 16.280 1.00 54.38 103 ASP A C 1
ATOM 806 O O . ASP A 1 103 ? -14.787 13.823 15.361 1.00 54.38 103 ASP A O 1
ATOM 810 N N . ASN A 1 104 ? -14.207 12.981 17.331 1.00 53.22 104 ASN A N 1
ATOM 811 C CA . ASN A 1 104 ? -12.932 13.709 17.330 1.00 53.22 104 ASN A CA 1
ATOM 812 C C . ASN A 1 104 ? -11.796 12.820 16.795 1.00 53.22 104 ASN A C 1
ATOM 814 O O . ASN A 1 104 ? -11.278 11.964 17.513 1.00 53.22 104 ASN A O 1
ATOM 818 N N . ASP A 1 105 ? -11.373 13.071 15.551 1.00 55.66 105 ASP A N 1
ATOM 819 C CA . ASP A 1 105 ? -10.300 12.334 14.856 1.00 55.66 105 ASP A CA 1
ATOM 820 C C . ASP A 1 105 ? -8.916 12.453 15.545 1.00 55.66 105 ASP A C 1
ATOM 822 O O . ASP A 1 105 ? -8.081 11.541 15.445 1.00 55.66 105 ASP A O 1
ATOM 826 N N . ASP A 1 106 ? -8.692 13.521 16.321 1.00 56.41 106 ASP A N 1
ATOM 827 C CA . ASP A 1 106 ? -7.398 13.840 16.948 1.00 56.41 106 ASP A CA 1
ATOM 828 C C . ASP A 1 106 ? -7.197 13.244 18.355 1.00 56.41 106 ASP A C 1
ATOM 830 O O . ASP A 1 106 ? -6.064 13.022 18.782 1.00 56.41 106 ASP A O 1
ATOM 834 N N . SER A 1 107 ? -8.272 12.920 19.084 1.00 54.81 107 SER A N 1
ATOM 835 C CA . SER A 1 107 ? -8.201 12.329 20.433 1.00 54.81 107 SER A CA 1
ATOM 836 C C . SER A 1 107 ? -9.344 11.331 20.667 1.00 54.81 107 SER A C 1
ATOM 838 O O . SER A 1 107 ? -10.340 11.665 21.313 1.00 54.81 107 SER A O 1
ATOM 840 N N . PRO A 1 108 ? -9.225 10.089 20.150 1.00 57.53 108 PRO A N 1
ATOM 841 C CA . PRO A 1 108 ? -10.244 9.063 20.344 1.00 57.53 108 PRO A CA 1
ATOM 842 C C . PRO A 1 108 ? -10.368 8.762 21.839 1.00 57.53 108 PRO A C 1
ATOM 844 O O . PRO A 1 108 ? -9.491 8.146 22.450 1.00 57.53 108 PRO A O 1
ATOM 847 N N . THR A 1 109 ? -11.449 9.277 22.413 1.00 60.00 109 THR A N 1
ATOM 848 C CA . THR A 1 109 ? -11.914 9.008 23.773 1.00 60.00 109 THR A CA 1
ATOM 849 C C . THR A 1 109 ? -13.046 7.987 23.654 1.00 60.00 109 THR A C 1
ATOM 851 O O . THR A 1 109 ? -13.650 7.888 22.586 1.00 60.00 109 THR A O 1
ATOM 854 N N . ASP A 1 110 ? -13.304 7.197 24.696 1.00 63.31 110 ASP A N 1
ATOM 855 C CA . ASP A 1 110 ? -14.350 6.166 24.653 1.00 63.31 110 ASP A CA 1
ATOM 856 C C . ASP A 1 110 ? -15.713 6.746 24.220 1.00 63.31 110 ASP A C 1
ATOM 858 O O . ASP A 1 110 ? -16.012 7.915 24.498 1.00 63.31 110 ASP A O 1
ATOM 862 N N . CYS A 1 111 ? -16.520 5.941 23.516 1.00 65.38 111 CYS A N 1
ATOM 863 C CA . CYS A 1 111 ? -17.841 6.361 23.044 1.00 65.38 111 CYS A CA 1
ATOM 864 C C . CYS A 1 111 ? -18.681 6.841 24.238 1.00 65.38 111 CYS A C 1
ATOM 866 O O . CYS A 1 111 ? -18.576 6.290 25.339 1.00 65.38 111 CYS A O 1
ATOM 868 N N . LYS A 1 112 ? -19.510 7.870 24.040 1.00 66.75 112 LYS A N 1
ATOM 869 C CA . LYS A 1 112 ? -20.402 8.340 25.107 1.00 66.75 112 LYS A CA 1
ATOM 870 C C . LYS A 1 112 ? -21.624 7.435 25.173 1.00 66.75 112 LYS A C 1
ATOM 872 O O . LYS A 1 112 ? -22.067 6.931 24.149 1.00 66.75 112 LYS A O 1
ATOM 877 N N . ASP A 1 113 ? -22.174 7.258 26.366 1.00 62.22 113 ASP A N 1
ATOM 878 C CA . ASP A 1 113 ? -23.474 6.608 26.505 1.00 62.22 113 ASP A CA 1
ATOM 879 C C . ASP A 1 113 ? -24.604 7.503 25.971 1.00 62.22 113 ASP A C 1
ATOM 881 O O . ASP A 1 113 ? -24.434 8.726 25.868 1.00 62.22 113 ASP A O 1
ATOM 885 N N . SER A 1 114 ? -25.745 6.896 25.613 1.00 59.97 114 SER A N 1
ATOM 886 C CA . SER A 1 114 ? -26.943 7.662 25.240 1.00 59.97 114 SER A CA 1
ATOM 887 C C . SER A 1 114 ? -27.317 8.617 26.376 1.00 59.97 114 SER A C 1
ATOM 889 O O . SER A 1 114 ? -27.282 8.261 27.555 1.00 59.97 114 SER A O 1
ATOM 891 N N . THR A 1 115 ? -27.659 9.853 26.019 1.00 58.34 115 THR A N 1
ATOM 892 C CA . THR A 1 115 ? -28.134 10.871 26.962 1.00 58.34 115 THR A CA 1
ATOM 893 C C . THR A 1 115 ? -29.556 10.606 27.457 1.00 58.34 115 THR A C 1
ATOM 895 O O . THR A 1 115 ? -29.962 11.234 28.433 1.00 58.34 115 THR A O 1
ATOM 898 N N . ASP A 1 116 ? -30.288 9.682 26.825 1.00 56.22 116 ASP A N 1
ATOM 899 C CA . ASP A 1 116 ? -31.646 9.310 27.212 1.00 56.22 116 ASP A CA 1
ATOM 900 C C . ASP A 1 116 ? -31.663 8.023 28.065 1.00 56.22 116 ASP A C 1
ATOM 902 O O . ASP A 1 116 ? -31.326 6.938 27.580 1.00 56.22 116 ASP A O 1
ATOM 906 N N . PRO A 1 117 ? -32.088 8.095 29.343 1.00 57.97 117 PRO A N 1
ATOM 907 C CA . PRO A 1 117 ? -32.094 6.949 30.258 1.00 57.97 117 PRO A CA 1
ATOM 908 C C . PRO A 1 117 ? -33.081 5.840 29.854 1.00 57.97 117 PRO A C 1
ATOM 910 O O . PRO A 1 117 ? -32.964 4.711 30.327 1.00 57.97 117 PRO A O 1
ATOM 913 N N . SER A 1 118 ? -34.038 6.137 28.972 1.00 60.97 118 SER A N 1
ATOM 914 C CA . SER A 1 118 ? -34.962 5.168 28.374 1.00 60.97 118 SER A CA 1
ATOM 915 C C . SER A 1 118 ? -34.303 4.262 27.331 1.00 60.97 118 SER A C 1
ATOM 917 O O . SER A 1 118 ? -34.731 3.120 27.181 1.00 60.97 118 SER A O 1
ATOM 919 N N . ASP A 1 119 ? -33.243 4.723 26.661 1.00 54.31 119 ASP A N 1
ATOM 920 C CA . ASP A 1 119 ? -32.541 3.927 25.649 1.00 54.31 119 ASP A CA 1
ATOM 921 C C . ASP A 1 119 ? -31.603 2.906 26.287 1.00 54.31 119 ASP A C 1
ATOM 923 O O . ASP A 1 119 ? -31.508 1.779 25.817 1.00 54.31 119 ASP A O 1
ATOM 927 N N . VAL A 1 120 ? -30.957 3.271 27.398 1.00 58.03 120 VAL A N 1
ATOM 928 C CA . VAL A 1 120 ? -30.001 2.421 28.133 1.00 58.03 120 VAL A CA 1
ATOM 929 C C . VAL A 1 120 ? -30.686 1.211 28.788 1.00 58.03 120 VAL A C 1
ATOM 931 O O . VAL A 1 120 ? -30.055 0.183 29.021 1.00 58.03 120 VAL A O 1
ATOM 934 N N . ALA A 1 121 ? -31.988 1.316 29.071 1.00 56.44 121 ALA A N 1
ATOM 935 C CA . ALA A 1 121 ? -32.792 0.250 29.667 1.00 56.44 121 ALA A CA 1
ATOM 936 C C . ALA A 1 121 ? -33.319 -0.778 28.644 1.00 56.44 121 ALA A C 1
ATOM 938 O O . ALA A 1 121 ? -33.874 -1.807 29.040 1.00 56.44 121 ALA A O 1
ATOM 939 N N . LEU A 1 122 ? -33.170 -0.518 27.340 1.00 56.34 122 LEU A N 1
ATOM 940 C CA . LEU A 1 122 ? -33.607 -1.431 26.287 1.00 56.34 122 LEU A CA 1
ATOM 941 C C . LEU A 1 122 ? -32.555 -2.528 26.040 1.00 56.34 122 LEU A C 1
ATOM 943 O O . LEU A 1 122 ? -31.363 -2.234 25.952 1.00 56.34 122 LEU A O 1
ATOM 947 N N . PRO A 1 123 ? -32.968 -3.791 25.818 1.00 54.75 123 PRO A N 1
ATOM 948 C CA . PRO A 1 123 ? -32.045 -4.888 25.501 1.00 54.75 123 PRO A CA 1
ATOM 949 C C . PRO A 1 123 ? -31.333 -4.711 24.147 1.00 54.75 123 PRO A C 1
ATOM 951 O O . PRO A 1 123 ? -30.371 -5.414 23.857 1.00 54.75 123 PRO A O 1
ATOM 954 N N . THR A 1 124 ? -31.805 -3.782 23.312 1.00 57.22 124 THR A N 1
ATOM 955 C CA . THR A 1 124 ? -31.225 -3.390 22.017 1.00 57.22 124 THR A CA 1
ATOM 956 C C . THR A 1 124 ? -30.199 -2.258 22.114 1.00 57.22 124 THR A C 1
ATOM 958 O O . THR A 1 124 ? -29.685 -1.825 21.084 1.00 57.22 124 THR A O 1
ATOM 961 N N . TYR A 1 125 ? -29.885 -1.761 23.315 1.00 56.34 125 TYR A N 1
ATOM 962 C CA . TYR A 1 125 ? -28.863 -0.734 23.499 1.00 56.34 125 TYR A CA 1
ATOM 963 C C . TYR A 1 125 ? -27.466 -1.284 23.198 1.00 56.34 125 TYR A C 1
ATOM 965 O O . TYR A 1 125 ? -26.928 -2.111 23.934 1.00 56.34 125 TYR A O 1
ATOM 973 N N . SER A 1 126 ? -26.849 -0.790 22.126 1.00 63.72 126 SER A N 1
ATOM 974 C CA . SER A 1 126 ? -25.456 -1.086 21.796 1.00 63.72 126 SER A CA 1
ATOM 975 C C . SER A 1 126 ? -24.645 0.206 21.732 1.00 63.72 126 SER A C 1
ATOM 977 O O . SER A 1 126 ? -24.802 1.003 20.804 1.00 63.72 126 SER A O 1
ATOM 979 N N . LYS A 1 127 ? -23.741 0.387 22.701 1.00 67.50 127 LYS A N 1
ATOM 980 C CA . LYS A 1 127 ? -22.762 1.491 22.755 1.00 67.50 127 LYS A CA 1
ATOM 981 C C . LYS A 1 127 ? -21.784 1.490 21.565 1.00 67.50 127 LYS A C 1
ATOM 983 O O . LYS A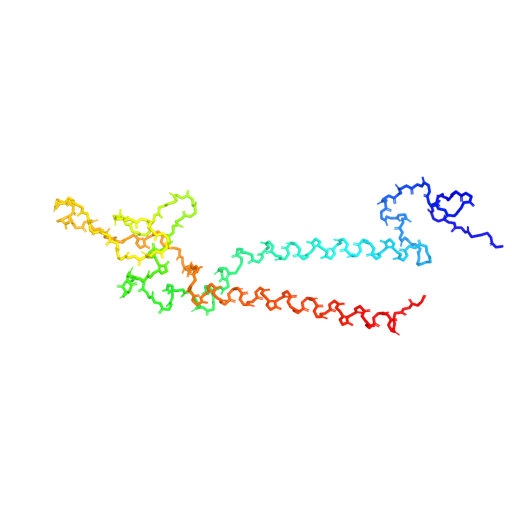 1 127 ? -21.285 2.538 21.161 1.00 67.50 127 LYS A O 1
ATOM 988 N N . TYR A 1 128 ? -21.526 0.311 20.998 1.00 69.06 128 TYR A N 1
ATOM 989 C CA . TYR A 1 128 ? -20.635 0.103 19.857 1.00 69.06 128 TYR A CA 1
ATOM 990 C C . TYR A 1 128 ? -21.375 -0.641 18.750 1.00 69.06 128 TYR A C 1
ATOM 992 O O . TYR A 1 128 ? -22.092 -1.604 19.030 1.00 69.06 128 TYR A O 1
ATOM 1000 N N . ASN A 1 129 ? -21.168 -0.243 17.495 1.00 71.56 129 ASN A N 1
ATOM 1001 C CA . ASN A 1 129 ? -21.719 -0.952 16.346 1.00 71.56 129 ASN A CA 1
ATOM 1002 C C . ASN A 1 129 ? -20.663 -1.876 15.717 1.00 71.56 129 ASN A C 1
ATOM 1004 O O . ASN A 1 129 ? -19.986 -1.518 14.754 1.00 71.56 129 ASN A O 1
ATOM 1008 N N . ALA A 1 130 ? -20.532 -3.083 16.275 1.00 69.44 130 ALA A N 1
ATOM 1009 C CA . ALA A 1 130 ? -19.598 -4.113 15.802 1.00 69.44 130 ALA A CA 1
ATOM 1010 C C . ALA A 1 130 ? -19.891 -4.611 14.373 1.00 69.44 130 ALA A C 1
ATOM 1012 O O . ALA A 1 130 ? -18.995 -5.101 13.691 1.00 69.44 130 ALA A O 1
ATOM 1013 N N . THR A 1 131 ? -21.128 -4.458 13.893 1.00 71.62 131 THR A N 1
ATOM 1014 C CA . THR A 1 131 ? -21.565 -4.919 12.563 1.00 71.62 131 THR A CA 1
ATOM 1015 C C . THR A 1 131 ? -21.043 -4.032 11.429 1.00 71.62 131 THR A C 1
ATOM 1017 O O . THR A 1 131 ? -20.975 -4.466 10.284 1.00 71.62 131 THR A O 1
ATOM 1020 N N . ILE A 1 132 ? -20.658 -2.790 11.736 1.00 72.44 132 ILE A N 1
ATOM 1021 C CA . ILE A 1 132 ? -20.098 -1.833 10.769 1.00 72.44 132 ILE A CA 1
ATOM 1022 C C . ILE A 1 132 ? -18.621 -2.130 10.455 1.00 72.44 132 ILE A C 1
ATOM 1024 O O . ILE A 1 132 ? -18.078 -1.649 9.457 1.00 72.44 132 ILE A O 1
ATOM 1028 N N . LEU A 1 133 ? -17.952 -2.916 11.300 1.00 71.44 133 LEU A N 1
ATOM 1029 C CA . LEU A 1 133 ? -16.533 -3.189 11.153 1.00 71.44 133 LEU A CA 1
ATOM 1030 C C . LEU A 1 133 ? -16.275 -4.204 10.022 1.00 71.44 133 LEU A C 1
ATOM 1032 O O . LEU A 1 133 ? -16.831 -5.304 10.050 1.00 71.44 133 LEU A O 1
ATOM 1036 N N . PRO A 1 134 ? -15.413 -3.884 9.041 1.00 73.81 134 PRO A N 1
ATOM 1037 C CA . PRO A 1 134 ? -15.022 -4.819 7.998 1.00 73.81 134 PRO A CA 1
ATOM 1038 C C . PRO A 1 134 ? -14.145 -5.929 8.587 1.00 73.81 134 PRO A C 1
ATOM 1040 O O . PRO A 1 134 ? -13.593 -5.800 9.685 1.00 73.81 134 PRO A O 1
ATOM 1043 N N . GLY A 1 135 ? -13.961 -7.011 7.823 1.00 72.88 135 GLY A N 1
ATOM 1044 C CA . GLY A 1 135 ? -13.121 -8.145 8.233 1.00 72.88 135 GLY A CA 1
ATOM 1045 C C . GLY A 1 135 ? -11.697 -7.742 8.644 1.00 72.88 135 GLY A C 1
ATOM 1046 O O . GLY A 1 135 ? -11.128 -8.349 9.549 1.00 72.88 135 GLY A O 1
ATOM 1047 N N . CYS A 1 136 ? -11.162 -6.661 8.066 1.00 81.12 136 CYS A N 1
ATOM 1048 C CA . CYS A 1 136 ? -9.857 -6.108 8.406 1.00 81.12 136 CYS A CA 1
ATOM 1049 C C . CYS A 1 136 ? -9.911 -4.594 8.640 1.00 81.12 136 CYS A C 1
ATOM 1051 O O . CYS A 1 136 ? -10.343 -3.831 7.777 1.00 81.12 136 CYS A O 1
ATOM 1053 N N . VAL A 1 137 ? -9.419 -4.151 9.801 1.00 82.31 137 VAL A N 1
ATOM 1054 C CA . VAL A 1 137 ? -9.303 -2.730 10.165 1.00 82.31 137 VAL A CA 1
ATOM 1055 C C . VAL A 1 137 ? -7.831 -2.331 10.165 1.00 82.31 137 VAL A C 1
ATOM 1057 O O . VAL A 1 137 ? -7.050 -2.861 10.954 1.00 82.31 137 VAL A O 1
ATOM 1060 N N . CYS A 1 138 ? -7.465 -1.374 9.311 1.00 81.12 138 CYS A N 1
ATOM 1061 C CA . CYS A 1 138 ? -6.095 -0.866 9.164 1.00 81.12 138 CYS A CA 1
ATOM 1062 C C . CYS A 1 138 ? -6.055 0.668 9.224 1.00 81.12 138 CYS A C 1
ATOM 1064 O O . CYS A 1 138 ? -5.588 1.344 8.311 1.00 81.12 138 CYS A O 1
ATOM 1066 N N . THR A 1 139 ? -6.573 1.227 10.316 1.00 79.00 139 THR A N 1
ATOM 1067 C CA . THR A 1 139 ? -6.594 2.676 10.576 1.00 79.00 139 THR A CA 1
ATOM 1068 C C . THR A 1 139 ? -5.171 3.220 10.824 1.00 79.00 139 THR A C 1
ATOM 1070 O O . THR A 1 139 ? -4.322 2.478 11.333 1.00 79.00 139 THR A O 1
ATOM 1073 N N . PRO A 1 140 ? -4.866 4.499 10.517 1.00 74.50 140 PRO A N 1
ATOM 1074 C CA . PRO A 1 140 ? -3.564 5.094 10.824 1.00 74.50 140 PRO A CA 1
ATOM 1075 C C . PRO A 1 140 ? -3.176 4.950 12.303 1.00 74.50 140 PRO A C 1
ATOM 1077 O O . PRO A 1 140 ? -3.977 5.231 13.197 1.00 74.50 140 PRO A O 1
ATOM 1080 N N . GLY A 1 141 ? -1.937 4.517 12.555 1.00 72.81 141 GLY A N 1
ATOM 1081 C CA . GLY A 1 141 ? -1.413 4.249 13.903 1.00 72.81 141 GLY A CA 1
ATOM 1082 C C . GLY A 1 141 ? -1.584 2.804 14.395 1.00 72.81 141 GLY A C 1
ATOM 1083 O O . GLY A 1 141 ? -1.246 2.517 15.540 1.00 72.81 141 GLY A O 1
ATOM 1084 N N . THR A 1 142 ? -2.089 1.900 13.550 1.00 81.31 142 THR A N 1
ATOM 1085 C CA . THR A 1 142 ? -2.141 0.449 13.809 1.00 81.31 142 THR A CA 1
ATOM 1086 C C . THR A 1 142 ? -0.900 -0.274 13.279 1.00 81.31 142 THR A C 1
ATOM 1088 O O . THR A 1 142 ? -0.157 0.262 12.444 1.00 81.31 142 THR A O 1
ATOM 1091 N N . HIS A 1 143 ? -0.687 -1.515 13.731 1.00 82.69 143 HIS A N 1
ATOM 1092 C CA . HIS A 1 143 ? 0.390 -2.366 13.218 1.00 82.69 143 HIS A CA 1
ATOM 1093 C C . HIS A 1 143 ? 0.206 -2.627 11.714 1.00 82.69 143 HIS A C 1
ATOM 1095 O O . HIS A 1 143 ? 1.124 -2.373 10.938 1.00 82.69 143 HIS A O 1
ATOM 1101 N N . CYS A 1 144 ? -1.014 -2.983 11.289 1.00 85.25 144 CYS A N 1
ATOM 1102 C CA . CYS A 1 144 ? -1.354 -3.177 9.878 1.00 85.25 144 CYS A CA 1
ATOM 1103 C C . CYS A 1 144 ? -0.999 -1.964 8.997 1.00 85.25 144 CYS A C 1
ATOM 1105 O O . CYS A 1 144 ? -0.322 -2.101 7.977 1.00 85.25 144 CYS A O 1
ATOM 1107 N N . SER A 1 145 ? -1.421 -0.758 9.399 1.00 83.94 145 SER A N 1
ATOM 1108 C CA . SER A 1 145 ? -1.174 0.462 8.618 1.00 83.94 145 SER A CA 1
ATOM 1109 C C . SER A 1 145 ? 0.323 0.757 8.484 1.00 83.94 145 SER A C 1
ATOM 1111 O O . SER A 1 145 ? 0.796 1.089 7.397 1.00 83.94 145 SER A O 1
ATOM 1113 N N . SER A 1 146 ? 1.084 0.557 9.563 1.00 85.69 146 SER A N 1
ATOM 1114 C CA . SER A 1 146 ? 2.536 0.741 9.553 1.00 85.69 146 SER A CA 1
ATOM 1115 C C . SER A 1 146 ? 3.212 -0.241 8.596 1.00 85.69 146 SER A C 1
ATOM 1117 O O . SER A 1 146 ? 4.043 0.169 7.789 1.00 85.69 146 SER A O 1
ATOM 1119 N N . THR A 1 147 ? 2.820 -1.519 8.615 1.00 85.62 147 THR A N 1
ATOM 1120 C CA . THR A 1 147 ? 3.360 -2.548 7.713 1.00 85.62 147 THR A CA 1
ATOM 1121 C C . THR A 1 147 ? 3.117 -2.206 6.243 1.00 85.62 147 THR A C 1
ATOM 1123 O O . THR A 1 147 ? 4.043 -2.290 5.433 1.00 85.62 147 THR A O 1
ATOM 1126 N N . ILE A 1 148 ? 1.910 -1.755 5.892 1.00 84.81 148 ILE A N 1
ATOM 1127 C CA . ILE A 1 148 ? 1.584 -1.341 4.520 1.00 84.81 148 ILE A CA 1
ATOM 1128 C C . ILE A 1 148 ? 2.455 -0.146 4.106 1.00 84.81 148 ILE A C 1
ATOM 1130 O O . ILE A 1 148 ? 3.071 -0.172 3.037 1.00 84.81 148 ILE A O 1
ATOM 1134 N N . ILE A 1 149 ? 2.592 0.866 4.967 1.00 85.12 149 ILE A N 1
ATOM 1135 C CA . ILE A 1 149 ? 3.423 2.045 4.688 1.00 85.12 149 ILE A CA 1
ATOM 1136 C C . ILE A 1 149 ? 4.892 1.643 4.489 1.00 85.12 149 ILE A C 1
ATOM 1138 O O . ILE A 1 149 ? 5.484 2.011 3.474 1.00 85.12 149 ILE A O 1
ATOM 1142 N N . TYR A 1 150 ? 5.473 0.826 5.371 1.00 86.56 150 TYR A N 1
ATOM 1143 C CA . TYR A 1 150 ? 6.852 0.345 5.214 1.00 86.56 150 TYR A CA 1
ATOM 1144 C C . TYR A 1 150 ? 7.057 -0.451 3.922 1.00 86.56 150 TYR A C 1
ATOM 1146 O O . TYR A 1 150 ? 8.072 -0.266 3.249 1.00 86.56 150 TYR A O 1
ATOM 1154 N N . SER A 1 151 ? 6.090 -1.288 3.536 1.00 84.25 151 SER A N 1
ATOM 1155 C CA . SER A 1 151 ? 6.169 -2.053 2.287 1.00 84.25 151 SER A CA 1
ATOM 1156 C C . SER A 1 151 ? 6.182 -1.145 1.049 1.00 84.25 151 SER A C 1
ATOM 1158 O O . SER A 1 151 ? 6.987 -1.350 0.138 1.00 84.25 151 SER A O 1
ATOM 1160 N N . SER A 1 152 ? 5.369 -0.082 1.045 1.00 83.06 152 SER A N 1
ATOM 1161 C CA . SER A 1 152 ? 5.347 0.898 -0.046 1.00 83.06 152 SER A CA 1
ATOM 1162 C C . SER A 1 152 ? 6.654 1.689 -0.146 1.00 83.06 152 SER A C 1
ATOM 1164 O O . SER A 1 152 ? 7.203 1.825 -1.240 1.00 83.06 152 SER A O 1
ATOM 1166 N N . ILE A 1 153 ? 7.211 2.130 0.987 1.00 86.62 153 ILE A N 1
ATOM 1167 C CA . ILE A 1 153 ? 8.505 2.825 1.034 1.00 86.62 153 ILE A CA 1
ATOM 1168 C C . ILE A 1 153 ? 9.621 1.910 0.515 1.00 86.62 153 ILE A C 1
ATOM 1170 O O . ILE A 1 153 ? 10.422 2.328 -0.323 1.00 86.62 153 ILE A O 1
ATOM 1174 N N . GLY A 1 154 ? 9.654 0.653 0.967 1.00 86.81 154 GLY A N 1
ATOM 1175 C CA . GLY A 1 154 ? 10.626 -0.341 0.511 1.00 86.81 154 GLY A CA 1
ATOM 1176 C C . GLY A 1 154 ? 10.548 -0.590 -0.997 1.00 86.81 154 GLY A C 1
ATOM 1177 O O . GLY A 1 154 ? 11.575 -0.591 -1.674 1.00 86.81 154 GLY A O 1
ATOM 1178 N N . SER A 1 155 ? 9.336 -0.714 -1.544 1.00 84.31 155 SER A N 1
ATOM 1179 C CA . SER A 1 155 ? 9.111 -0.885 -2.986 1.00 84.31 155 SER A CA 1
ATOM 1180 C C . SER A 1 155 ? 9.666 0.287 -3.808 1.00 84.31 155 SER A C 1
ATOM 1182 O O . SER A 1 155 ? 10.388 0.087 -4.793 1.00 84.31 155 SER A O 1
ATOM 1184 N N . VAL A 1 156 ? 9.414 1.526 -3.373 1.00 83.69 156 VAL A N 1
ATOM 1185 C CA . VAL A 1 156 ? 9.949 2.728 -4.034 1.00 83.69 156 VAL A CA 1
ATOM 1186 C C . VAL A 1 156 ? 11.476 2.769 -3.948 1.00 83.69 156 VAL A C 1
ATOM 1188 O O . VAL A 1 156 ? 12.138 3.017 -4.957 1.00 83.69 156 VAL A O 1
ATOM 1191 N N . ALA A 1 157 ? 12.049 2.471 -2.781 1.00 84.06 157 ALA A N 1
ATOM 1192 C CA . ALA A 1 157 ? 13.496 2.464 -2.580 1.00 84.06 157 ALA A CA 1
ATOM 1193 C C . ALA A 1 157 ? 14.206 1.450 -3.493 1.00 84.06 157 ALA A C 1
ATOM 1195 O O . ALA A 1 157 ? 15.179 1.799 -4.165 1.00 84.06 157 ALA A O 1
ATOM 1196 N N . VAL A 1 158 ? 13.686 0.220 -3.585 1.00 86.44 158 VAL A N 1
ATOM 1197 C CA . VAL A 1 158 ? 14.223 -0.818 -4.481 1.00 86.44 158 VAL A CA 1
ATOM 1198 C C . VAL A 1 158 ? 14.099 -0.392 -5.942 1.00 86.44 158 VAL A C 1
ATOM 1200 O O . VAL A 1 158 ? 15.036 -0.573 -6.716 1.00 86.44 158 VAL A O 1
ATOM 1203 N N . THR A 1 159 ? 12.987 0.239 -6.322 1.00 83.31 159 THR A N 1
ATOM 1204 C CA . THR A 1 159 ? 12.791 0.733 -7.693 1.00 83.31 159 THR A CA 1
ATOM 1205 C C . THR A 1 159 ? 13.838 1.783 -8.071 1.00 83.31 159 THR A C 1
ATOM 1207 O O . THR A 1 159 ? 14.408 1.722 -9.161 1.00 83.31 159 THR A O 1
ATOM 1210 N N . ILE A 1 160 ? 14.128 2.733 -7.176 1.00 82.56 160 ILE A N 1
ATOM 1211 C CA . ILE A 1 160 ? 15.170 3.747 -7.391 1.00 82.56 160 ILE A CA 1
ATOM 1212 C C . ILE A 1 160 ? 16.540 3.077 -7.505 1.00 82.56 160 ILE A C 1
ATOM 1214 O O . ILE A 1 160 ? 17.277 3.351 -8.452 1.00 82.56 160 ILE A O 1
ATOM 1218 N N . PHE A 1 161 ? 16.857 2.164 -6.585 1.00 86.81 161 PHE A N 1
ATOM 1219 C CA . PHE A 1 161 ? 18.122 1.435 -6.588 1.00 86.81 161 PHE A CA 1
ATOM 1220 C C . PHE A 1 161 ? 18.345 0.684 -7.905 1.00 86.81 161 PHE A C 1
ATOM 1222 O O . PHE A 1 161 ? 19.381 0.855 -8.544 1.00 86.81 161 PHE A O 1
ATOM 1229 N N . VAL A 1 162 ? 17.352 -0.087 -8.356 1.00 84.31 162 VAL A N 1
ATOM 1230 C CA . VAL A 1 162 ? 17.424 -0.848 -9.610 1.00 84.31 162 VAL A CA 1
ATOM 1231 C C . VAL A 1 162 ? 17.597 0.082 -10.812 1.00 84.31 162 VAL A C 1
ATOM 1233 O O . VAL A 1 162 ? 18.386 -0.228 -11.700 1.00 84.31 162 VAL A O 1
ATOM 1236 N N . ARG A 1 163 ? 16.927 1.242 -10.840 1.00 81.81 163 ARG A N 1
ATOM 1237 C CA . ARG A 1 163 ? 17.089 2.224 -11.927 1.00 81.81 163 ARG A CA 1
ATOM 1238 C C . ARG A 1 163 ? 18.492 2.818 -11.978 1.00 81.81 163 ARG A C 1
ATOM 1240 O O . ARG A 1 163 ? 19.054 2.921 -13.064 1.00 81.81 163 ARG A O 1
ATOM 1247 N N . VAL A 1 164 ? 19.067 3.179 -10.834 1.00 82.25 164 VAL A N 1
ATOM 1248 C CA . VAL A 1 164 ? 20.437 3.715 -10.774 1.00 82.25 164 VAL A CA 1
ATOM 1249 C C . VAL A 1 164 ? 21.455 2.630 -11.137 1.00 82.25 164 VAL A C 1
ATOM 1251 O O . VAL A 1 164 ? 22.348 2.866 -11.950 1.00 82.25 164 VAL A O 1
ATOM 1254 N N . ALA A 1 165 ? 21.297 1.418 -10.602 1.00 80.88 165 ALA A N 1
ATOM 1255 C CA . ALA A 1 165 ? 22.197 0.301 -10.874 1.00 80.88 165 ALA A CA 1
ATOM 1256 C C . ALA A 1 165 ? 22.156 -0.137 -12.349 1.00 80.88 165 ALA A C 1
ATOM 1258 O O . ALA A 1 165 ? 23.198 -0.289 -12.977 1.00 80.88 165 ALA A O 1
ATOM 1259 N N . LEU A 1 166 ? 20.966 -0.292 -12.939 1.00 76.88 166 LEU A N 1
ATOM 1260 C CA . LEU A 1 166 ? 20.836 -0.653 -14.354 1.00 76.88 166 LEU A CA 1
ATOM 1261 C C . LEU A 1 166 ? 21.246 0.493 -15.280 1.00 76.88 166 LEU A C 1
ATOM 1263 O O . LEU A 1 166 ? 21.871 0.231 -16.300 1.00 76.88 166 LEU A O 1
ATOM 1267 N N . GLY A 1 167 ? 20.939 1.746 -14.931 1.00 74.81 167 GLY A N 1
ATOM 1268 C CA . GLY A 1 167 ? 21.365 2.912 -15.706 1.00 74.81 167 GLY A CA 1
ATOM 1269 C C . GLY A 1 167 ? 22.887 2.997 -15.809 1.00 74.81 167 GLY A C 1
ATOM 1270 O O . GLY A 1 167 ? 23.429 3.063 -16.907 1.00 74.81 167 GLY A O 1
ATOM 1271 N N . THR A 1 168 ? 23.581 2.875 -14.678 1.00 76.94 168 THR A N 1
ATOM 1272 C CA . THR A 1 168 ? 25.055 2.889 -14.639 1.00 76.94 168 THR A CA 1
ATOM 1273 C C . THR A 1 168 ? 25.682 1.674 -15.333 1.00 76.94 168 THR A C 1
ATOM 1275 O O . THR A 1 168 ? 26.708 1.805 -16.002 1.00 76.94 168 THR A O 1
ATOM 1278 N N . LEU A 1 169 ? 25.065 0.489 -15.239 1.00 71.75 169 LEU A N 1
ATOM 1279 C CA . LEU A 1 169 ? 25.512 -0.698 -15.978 1.00 71.75 169 LEU A CA 1
ATOM 1280 C C . LEU A 1 169 ? 25.323 -0.548 -17.493 1.00 71.75 169 LEU A C 1
ATOM 1282 O O . LEU A 1 169 ? 26.199 -0.962 -18.249 1.00 71.75 169 LEU A O 1
ATOM 1286 N N . LEU A 1 170 ? 24.224 0.060 -17.943 1.00 71.25 170 LEU A N 1
ATOM 1287 C CA . LEU A 1 170 ? 23.975 0.331 -19.360 1.00 71.25 170 LEU A CA 1
ATOM 1288 C C . LEU A 1 170 ? 24.874 1.443 -19.909 1.00 71.25 170 LEU A C 1
ATOM 1290 O O . LEU A 1 170 ? 25.265 1.365 -21.064 1.00 71.25 170 LEU A O 1
ATOM 1294 N N . GLU A 1 171 ? 25.273 2.431 -19.111 1.00 73.81 171 GLU A N 1
ATOM 1295 C CA . GLU A 1 171 ? 26.285 3.407 -19.547 1.00 73.81 171 GLU A CA 1
ATOM 1296 C C . GLU A 1 171 ? 27.662 2.763 -19.752 1.00 73.81 171 GLU A C 1
ATOM 1298 O O . GLU A 1 171 ? 28.417 3.173 -20.630 1.00 73.81 171 GLU A O 1
ATOM 1303 N N . ARG A 1 172 ? 27.997 1.738 -18.959 1.00 71.19 172 ARG A N 1
ATOM 1304 C CA . ARG A 1 172 ? 29.315 1.091 -19.009 1.00 71.19 172 ARG A CA 1
ATOM 1305 C C . ARG A 1 172 ? 29.402 -0.086 -19.982 1.00 71.19 172 ARG A C 1
ATOM 1307 O O . ARG A 1 172 ? 30.474 -0.336 -20.526 1.00 71.19 172 ARG A O 1
ATOM 1314 N N . PHE A 1 173 ? 28.311 -0.825 -20.163 1.00 74.25 173 PHE A N 1
ATOM 1315 C CA . PHE A 1 173 ? 28.261 -2.058 -20.960 1.00 74.25 173 PHE A CA 1
ATOM 1316 C C . PHE A 1 173 ? 27.166 -2.051 -22.030 1.00 74.25 173 PHE A C 1
ATOM 1318 O O . PHE A 1 173 ? 26.974 -3.053 -22.720 1.00 74.25 173 PHE A O 1
ATOM 1325 N N . GLY A 1 174 ? 26.420 -0.955 -22.159 1.00 59.91 174 GLY A N 1
ATOM 1326 C CA . GLY A 1 174 ? 25.419 -0.809 -23.203 1.00 59.91 174 GLY A CA 1
ATOM 1327 C C . GLY A 1 174 ? 26.064 -0.713 -24.587 1.00 59.91 174 GLY A C 1
ATOM 1328 O O . GLY A 1 174 ? 27.182 -0.210 -24.719 1.00 59.91 174 GLY A O 1
ATOM 1329 N N . PRO A 1 175 ? 25.383 -1.212 -25.628 1.00 56.59 175 PRO A N 1
ATOM 1330 C CA . PRO A 1 175 ? 25.860 -1.093 -26.998 1.00 56.59 175 PRO A CA 1
ATOM 1331 C C . PRO A 1 175 ? 25.888 0.382 -27.428 1.00 56.59 175 PRO A C 1
ATOM 1333 O O . PRO A 1 175 ? 24.921 1.109 -27.190 1.00 56.59 175 PRO A O 1
ATOM 1336 N N . VAL A 1 176 ? 27.004 0.783 -28.049 1.00 50.47 176 VAL A N 1
ATOM 1337 C CA . VAL A 1 176 ? 27.194 2.088 -28.709 1.00 50.47 176 VAL A CA 1
ATOM 1338 C C . VAL A 1 176 ? 26.374 2.212 -29.987 1.00 50.47 176 VAL A C 1
ATOM 1340 O O . VAL A 1 176 ? 26.227 1.192 -30.701 1.00 50.47 176 VAL A O 1
#

Secondary structure (DSSP, 8-state):
-----SS-B-TTS-B------TTTTTSSTTT-HHHHHHHHHHHHHHHHHHHHHHHHHHHHHHHHHTT--HHHHS-TTT-TT-HHHHT-B-TTT--BSBSSS---TTS-PPPPPPS-HHHHTSTT--SB-GGG--S----TTSHHHHHHHHHHHHHHHHHHHHHHHHHHHHHHHS--

pLDDT: mean 70.9, std 10.77, range [35.0, 86.81]

Foldseek 3Di:
DDDDALADADPVRHHPDDDPDCCSQQVDPVHRPVVVVVVVVVVVVVVVVVVVVVCVVVLQVVCLVVQQFPCSVPPCVRCVQDLLQQQDADPPPRDHQAPADDNDNVDRDQRDADPDPVLVPDPPDDRGDPVSDDSGGQGPPGRSVVVVVVVVVVVVVVVVVCCVVVVVVCVVPNDD

Radius of gyration: 28.53 Å; chains: 1; bounding box: 64×35×80 Å